Protein AF-A0A221HKJ0-F1 (afdb_monomer)

Mean predicted aligned error: 5.04 Å

Radius of gyration: 17.31 Å; Cα contacts (8 Å, |Δi|>4): 87; chains: 1; bounding box: 42×43×38 Å

Organism: NCBI:txid462676

Sequence (90 aa):
WSEERFNEIVKEVSNFIKKVGYNPKTVPFVPISGFNGDNMIDVSPNCPWYKGWEKETKTKTTGKTLLEAIDGIDPPSRPTDKPLRLPLQD

Foldseek 3Di:
DDPVVQVVCLVVVCVVVVVVPDHSQQDWRADADPVVGDQAPDHDPVCPVDPFTWHDDVDIDTDHHPVSRVVPDDDDDDVPVPDDDDDDDD

Structure (mmCIF, N/CA/C/O backbone):
data_AF-A0A221HKJ0-F1
#
_entry.id   AF-A0A221HKJ0-F1
#
loop_
_atom_site.group_PDB
_atom_site.id
_atom_site.type_symbol
_atom_site.label_atom_id
_atom_site.label_alt_id
_atom_site.label_comp_id
_atom_site.label_asym_id
_atom_site.label_entity_id
_atom_site.label_seq_id
_atom_site.pdbx_PDB_ins_code
_atom_site.Cartn_x
_atom_site.Cartn_y
_atom_site.Cartn_z
_atom_site.occupancy
_atom_site.B_iso_or_equiv
_atom_site.auth_seq_id
_atom_site.auth_comp_id
_atom_site.auth_asym_id
_atom_site.auth_atom_id
_atom_site.pdbx_PDB_model_num
ATOM 1 N N . TRP A 1 1 ? 9.861 4.264 -15.527 1.00 86.56 1 TRP A N 1
ATOM 2 C CA . TRP A 1 1 ? 9.231 4.404 -14.202 1.00 86.56 1 TRP A CA 1
ATOM 3 C C . TRP A 1 1 ? 9.023 5.874 -13.882 1.00 86.56 1 TRP A C 1
ATOM 5 O O . TRP A 1 1 ? 9.912 6.492 -13.313 1.00 86.56 1 TRP A O 1
ATOM 15 N N . SER A 1 2 ? 7.903 6.457 -14.318 1.00 95.12 2 SER A N 1
ATOM 16 C CA . SER A 1 2 ? 7.605 7.881 -14.090 1.00 95.12 2 SER A CA 1
ATOM 17 C C . SER A 1 2 ? 7.002 8.089 -12.698 1.00 95.12 2 SER A C 1
ATOM 19 O O . SER A 1 2 ? 5.970 7.492 -12.390 1.00 95.12 2 SER A O 1
ATOM 21 N N . GLU A 1 3 ? 7.641 8.932 -11.883 1.00 94.94 3 GLU A N 1
ATOM 22 C CA . GLU A 1 3 ? 7.136 9.346 -10.565 1.00 94.94 3 GLU A CA 1
ATOM 23 C C . GLU A 1 3 ? 5.834 10.145 -10.689 1.00 94.94 3 GLU A C 1
ATOM 25 O O . GLU A 1 3 ? 4.885 9.917 -9.945 1.00 94.94 3 GLU A O 1
ATOM 30 N N . GLU A 1 4 ? 5.755 11.039 -11.677 1.00 97.00 4 GLU A N 1
ATOM 31 C CA . GLU A 1 4 ? 4.576 11.869 -11.925 1.00 97.00 4 GLU A CA 1
ATOM 32 C C . GLU A 1 4 ? 3.340 11.010 -12.205 1.00 97.00 4 GLU A C 1
ATOM 34 O O . GLU A 1 4 ? 2.305 11.175 -11.557 1.00 97.00 4 GLU A O 1
ATOM 39 N N . ARG A 1 5 ? 3.477 10.019 -13.099 1.00 96.88 5 ARG A N 1
ATOM 40 C CA . ARG A 1 5 ? 2.375 9.111 -13.432 1.00 96.88 5 ARG A CA 1
ATOM 41 C C . ARG A 1 5 ? 1.957 8.261 -12.235 1.00 96.88 5 ARG A C 1
ATOM 43 O O . ARG A 1 5 ? 0.771 8.003 -12.052 1.00 96.88 5 ARG A O 1
ATOM 50 N N . PHE A 1 6 ? 2.914 7.818 -11.419 1.00 96.88 6 PHE A N 1
ATOM 51 C CA . PHE A 1 6 ? 2.605 7.092 -10.190 1.00 96.88 6 PHE A CA 1
ATOM 52 C C . PHE A 1 6 ? 1.811 7.967 -9.211 1.00 96.88 6 PHE A C 1
ATOM 54 O O . PHE A 1 6 ? 0.758 7.546 -8.740 1.00 96.88 6 PHE A O 1
ATOM 61 N N . ASN A 1 7 ? 2.259 9.199 -8.960 1.00 96.31 7 ASN A N 1
ATOM 62 C CA . ASN A 1 7 ? 1.597 10.125 -8.039 1.00 96.31 7 ASN A CA 1
ATOM 63 C C . ASN A 1 7 ? 0.181 10.510 -8.503 1.00 96.31 7 ASN A C 1
ATOM 65 O O . ASN A 1 7 ? -0.728 10.637 -7.679 1.00 96.31 7 ASN A O 1
ATOM 69 N N . GLU A 1 8 ? -0.030 10.648 -9.813 1.00 97.69 8 GLU A N 1
ATOM 70 C CA . GLU A 1 8 ? -1.355 10.837 -10.409 1.00 97.69 8 GLU A CA 1
ATOM 71 C C . GLU A 1 8 ? -2.284 9.651 -10.097 1.00 97.69 8 GLU A C 1
ATOM 73 O O . GLU A 1 8 ? -3.368 9.843 -9.541 1.00 97.69 8 GLU A O 1
ATOM 78 N N . ILE A 1 9 ? -1.828 8.419 -10.359 1.00 97.00 9 ILE A N 1
ATOM 79 C CA . ILE A 1 9 ? -2.588 7.191 -10.075 1.00 97.00 9 ILE A CA 1
ATOM 80 C C . ILE A 1 9 ? -2.906 7.082 -8.580 1.00 97.00 9 ILE A C 1
ATOM 82 O O . ILE A 1 9 ? -4.050 6.813 -8.214 1.00 97.00 9 ILE A O 1
ATOM 86 N N . VAL A 1 1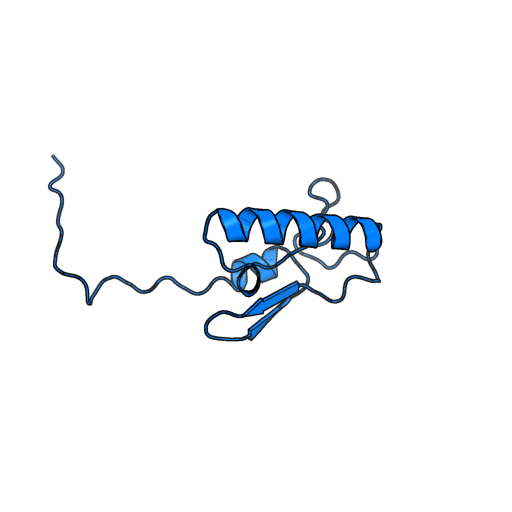0 ? -1.928 7.327 -7.702 1.00 95.88 10 VAL A N 1
ATOM 87 C CA . VAL A 1 10 ? -2.131 7.293 -6.244 1.00 95.88 10 VAL A CA 1
ATOM 88 C C . VAL A 1 10 ? -3.236 8.261 -5.833 1.00 95.88 10 VAL A C 1
ATOM 90 O O . VAL A 1 10 ? -4.102 7.898 -5.036 1.00 95.88 10 VAL A O 1
ATOM 93 N N . LYS A 1 11 ? -3.258 9.474 -6.394 1.00 96.69 11 LYS A N 1
ATOM 94 C CA . LYS A 1 11 ? -4.282 10.481 -6.097 1.00 96.69 11 LYS A CA 1
ATOM 95 C C . LYS A 1 11 ? -5.673 10.042 -6.558 1.00 96.69 11 LYS A C 1
ATOM 97 O O . LYS A 1 11 ? -6.630 10.146 -5.787 1.00 96.69 11 LYS A O 1
ATOM 102 N N . GLU A 1 12 ? -5.805 9.554 -7.788 1.00 96.94 12 GLU A N 1
ATOM 103 C CA . GLU A 1 12 ? -7.090 9.100 -8.333 1.00 96.94 12 GLU A CA 1
ATOM 104 C C . GLU A 1 12 ? -7.641 7.890 -7.578 1.00 96.94 12 GLU A C 1
ATOM 106 O O . GLU A 1 12 ? -8.795 7.900 -7.138 1.00 96.94 12 GLU A O 1
ATOM 111 N N . VAL A 1 13 ? -6.798 6.882 -7.346 1.00 96.81 13 VAL A N 1
ATOM 112 C CA . VAL A 1 13 ? -7.177 5.664 -6.623 1.00 96.81 13 VAL A CA 1
ATOM 113 C C . VAL A 1 13 ? -7.510 5.985 -5.168 1.00 96.81 13 VAL A C 1
ATOM 115 O O . VAL A 1 13 ? -8.523 5.503 -4.667 1.00 96.81 13 VAL A O 1
ATOM 118 N N . SER A 1 14 ? -6.746 6.860 -4.505 1.00 95.75 14 SER A N 1
ATOM 119 C CA . SER A 1 14 ? -7.057 7.318 -3.142 1.00 95.75 14 SER A CA 1
ATOM 120 C C . SER A 1 14 ? -8.444 7.955 -3.052 1.00 95.75 14 SER A C 1
ATOM 122 O O . SER A 1 14 ? -9.199 7.685 -2.118 1.00 95.75 14 SER A O 1
ATOM 124 N N . ASN A 1 15 ? 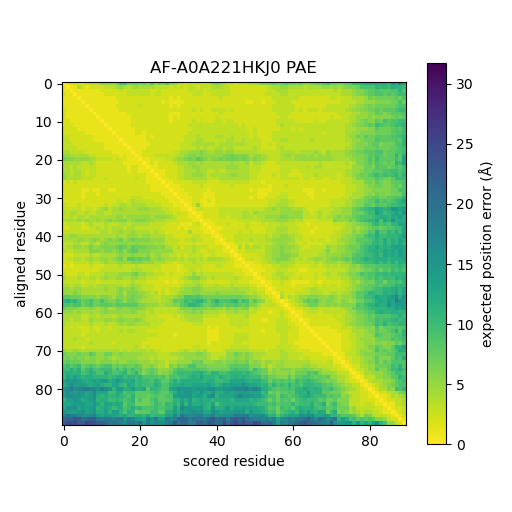-8.821 8.772 -4.039 1.00 96.38 15 ASN A N 1
ATOM 125 C CA . ASN A 1 15 ? -10.155 9.365 -4.092 1.00 96.38 15 ASN A CA 1
ATOM 126 C C . ASN A 1 15 ? -11.244 8.314 -4.341 1.00 96.38 15 ASN A C 1
ATOM 128 O O . ASN A 1 15 ? -12.326 8.405 -3.759 1.00 96.38 15 ASN A O 1
ATOM 132 N N . PHE A 1 16 ? -10.968 7.322 -5.186 1.00 96.56 16 PHE A N 1
ATOM 133 C CA . PHE A 1 16 ? -11.898 6.238 -5.484 1.00 96.56 16 PHE A CA 1
ATOM 134 C C . PHE A 1 16 ? -12.166 5.360 -4.255 1.00 96.56 16 PHE A C 1
ATOM 136 O O . PHE A 1 16 ? -13.314 5.235 -3.830 1.00 96.56 16 PHE A O 1
ATOM 143 N N . ILE A 1 17 ? -11.123 4.822 -3.617 1.00 94.81 17 ILE A N 1
ATOM 144 C CA . ILE A 1 17 ? -11.272 3.930 -2.455 1.00 94.81 17 ILE A CA 1
ATOM 145 C C . ILE A 1 17 ? -11.895 4.651 -1.254 1.00 94.81 17 ILE A C 1
ATOM 147 O O . ILE A 1 17 ? -12.657 4.045 -0.500 1.00 94.81 17 ILE A O 1
ATOM 151 N N . LYS A 1 18 ? -11.660 5.965 -1.120 1.00 95.44 18 LYS A N 1
ATOM 152 C CA . LYS A 1 18 ? -12.318 6.798 -0.107 1.00 95.44 18 LYS A CA 1
ATOM 153 C C . LYS A 1 18 ? -13.833 6.856 -0.298 1.00 95.44 18 LYS A C 1
ATOM 155 O O . LYS A 1 18 ? -14.561 6.816 0.687 1.00 95.44 18 LYS A O 1
ATOM 160 N N . LYS A 1 19 ? -14.318 6.919 -1.544 1.00 94.62 19 LYS A N 1
ATOM 161 C CA . LYS A 1 19 ? -15.762 6.871 -1.849 1.00 94.62 19 LYS A CA 1
ATOM 162 C C . LYS A 1 19 ? -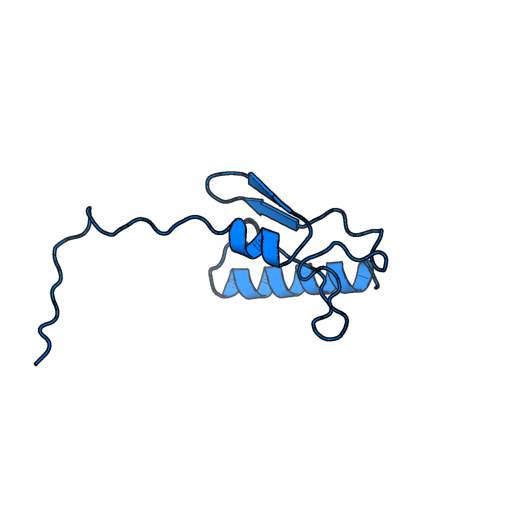16.371 5.501 -1.557 1.00 94.62 19 LYS A C 1
ATOM 164 O O . LYS A 1 19 ? -17.526 5.436 -1.158 1.00 94.62 19 LYS A O 1
ATOM 169 N N . VAL A 1 20 ? -15.599 4.430 -1.740 1.00 95.56 20 VAL A N 1
ATOM 170 C CA . VAL A 1 20 ? -16.017 3.056 -1.411 1.00 95.56 20 VAL A CA 1
ATOM 171 C C . VAL A 1 20 ? -16.104 2.839 0.109 1.00 95.56 20 VAL A C 1
ATOM 173 O O . VAL A 1 20 ? -16.863 1.988 0.561 1.00 95.56 20 VAL A O 1
ATOM 176 N N . GLY A 1 21 ? -15.377 3.634 0.902 1.00 93.62 21 GLY A N 1
ATOM 177 C CA . GLY A 1 21 ? -15.404 3.595 2.368 1.00 93.62 21 GLY A CA 1
ATOM 178 C C . GLY A 1 21 ? -14.083 3.175 3.019 1.00 93.62 21 GLY A C 1
ATOM 179 O O . GLY A 1 21 ? -14.019 3.050 4.240 1.00 93.62 21 GLY A O 1
ATOM 180 N N . TYR A 1 22 ? -13.018 2.980 2.238 1.00 94.56 22 TYR A N 1
ATOM 181 C CA . TYR A 1 22 ? -11.679 2.722 2.769 1.00 94.56 22 TYR A CA 1
ATOM 182 C C . TYR A 1 22 ? -11.000 4.020 3.215 1.00 94.56 22 TYR A C 1
ATOM 184 O O . TYR A 1 22 ? -11.228 5.087 2.647 1.00 94.56 22 TYR A O 1
ATOM 192 N N . ASN A 1 23 ? -10.102 3.928 4.198 1.00 92.81 23 ASN A N 1
ATOM 193 C CA . ASN A 1 23 ? -9.205 5.025 4.546 1.00 92.81 23 ASN A CA 1
ATOM 194 C C . ASN A 1 23 ? -7.934 4.944 3.676 1.00 92.81 23 ASN A C 1
ATOM 196 O O . ASN A 1 23 ? -7.156 4.013 3.858 1.00 92.81 23 ASN A O 1
ATOM 200 N N . PRO A 1 24 ? -7.654 5.899 2.770 1.00 93.44 24 PRO A N 1
ATOM 201 C CA . PRO A 1 24 ? -6.467 5.822 1.915 1.00 93.44 24 PRO A CA 1
ATOM 202 C C . PRO A 1 24 ? -5.143 5.769 2.685 1.00 93.44 24 PRO A C 1
ATOM 204 O O . PRO A 1 24 ? -4.180 5.195 2.197 1.00 93.44 24 PRO A O 1
ATOM 207 N N . LYS A 1 25 ? -5.098 6.314 3.908 1.00 92.12 25 LYS A N 1
ATOM 208 C CA . LYS A 1 25 ? -3.902 6.281 4.762 1.00 92.12 25 LYS A CA 1
ATOM 209 C C . LYS A 1 25 ? -3.548 4.882 5.262 1.00 92.12 25 LYS A C 1
ATOM 211 O O . LYS A 1 25 ? -2.401 4.637 5.610 1.00 92.12 25 LYS A O 1
ATOM 216 N N . THR A 1 26 ? -4.514 3.964 5.311 1.00 92.25 26 THR A N 1
ATOM 217 C CA . THR A 1 26 ? -4.274 2.578 5.738 1.00 92.25 26 THR A CA 1
ATOM 218 C C . THR A 1 26 ? -3.827 1.690 4.575 1.00 92.25 26 THR A C 1
ATOM 220 O O . THR A 1 26 ? -3.606 0.498 4.779 1.00 92.25 26 THR A O 1
ATOM 223 N N . VAL A 1 27 ? -3.752 2.227 3.351 1.00 93.81 27 VAL A N 1
ATOM 224 C CA . VAL A 1 27 ? -3.502 1.458 2.129 1.00 93.81 27 VAL A CA 1
ATOM 225 C C . VAL A 1 27 ? -2.103 1.773 1.593 1.00 93.81 27 VAL A C 1
ATOM 227 O O . VAL A 1 27 ? -1.844 2.916 1.220 1.00 93.81 27 VAL A O 1
ATOM 230 N N . PRO A 1 28 ? -1.198 0.782 1.526 1.00 95.19 28 PRO A N 1
ATOM 231 C CA . PRO A 1 28 ? 0.112 0.971 0.921 1.00 95.19 28 PRO A CA 1
ATOM 232 C C . PRO A 1 28 ? 0.006 1.051 -0.609 1.00 95.19 28 PRO A C 1
ATOM 234 O O . PRO A 1 28 ? -0.687 0.251 -1.238 1.00 95.19 28 PRO A O 1
ATOM 237 N N . PHE A 1 29 ? 0.737 1.988 -1.216 1.00 96.19 29 PHE A N 1
ATOM 238 C CA . PHE A 1 29 ? 0.861 2.118 -2.670 1.00 96.19 29 PHE A CA 1
ATOM 239 C C . PHE A 1 29 ? 2.269 1.720 -3.118 1.00 96.19 29 PHE A C 1
ATOM 241 O O . PHE A 1 29 ? 3.250 2.382 -2.772 1.00 96.19 29 PHE A O 1
ATOM 248 N N . VAL A 1 30 ? 2.368 0.646 -3.903 1.00 96.25 30 VAL A N 1
ATOM 249 C CA . VAL A 1 30 ? 3.648 0.069 -4.343 1.00 96.25 30 VAL A CA 1
ATOM 250 C C . VAL A 1 30 ? 3.724 0.092 -5.875 1.00 96.25 30 VAL A C 1
ATOM 252 O O . VAL A 1 30 ? 2.876 -0.527 -6.522 1.00 96.25 30 VAL A O 1
ATOM 255 N N . PRO A 1 31 ? 4.691 0.798 -6.492 1.00 96.06 31 PRO A N 1
ATOM 256 C CA . PRO A 1 31 ? 4.910 0.734 -7.931 1.00 96.06 31 PRO A CA 1
ATOM 257 C C . PRO A 1 31 ? 5.600 -0.589 -8.270 1.00 96.06 31 PRO A C 1
ATOM 259 O O . PRO A 1 31 ? 6.766 -0.770 -7.937 1.00 96.06 31 PRO A O 1
ATOM 262 N N . ILE A 1 32 ? 4.899 -1.504 -8.939 1.00 95.75 32 ILE A N 1
ATOM 263 C CA . ILE A 1 32 ? 5.409 -2.849 -9.252 1.00 95.75 32 ILE A CA 1
ATOM 264 C C . ILE A 1 32 ? 5.439 -3.134 -10.754 1.00 95.75 32 ILE A C 1
ATOM 266 O O . ILE A 1 32 ? 4.699 -2.531 -11.533 1.00 95.75 32 ILE A O 1
ATOM 270 N N . SER A 1 33 ? 6.257 -4.111 -11.149 1.00 94.44 33 SER A N 1
ATOM 271 C CA . SER A 1 33 ? 6.152 -4.789 -12.445 1.00 94.44 33 SER A CA 1
ATOM 272 C C . SER A 1 33 ? 6.027 -6.281 -12.191 1.00 94.44 33 SER A C 1
ATOM 274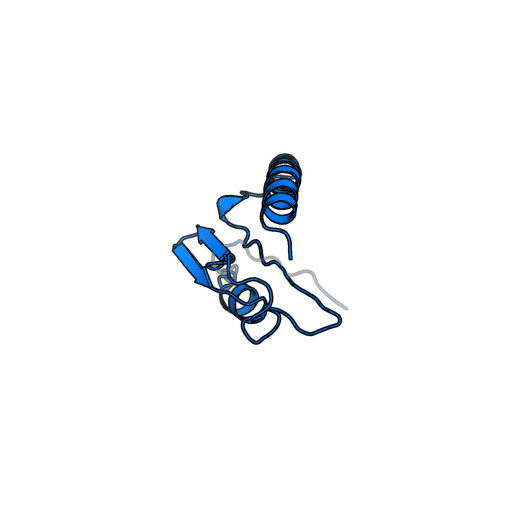 O O . SER A 1 33 ? 7.008 -6.945 -11.869 1.00 94.44 33 SER A O 1
ATOM 276 N N . GLY A 1 34 ? 4.821 -6.824 -12.358 1.00 92.69 34 GLY A N 1
ATOM 277 C CA . GLY A 1 34 ? 4.591 -8.260 -12.177 1.00 92.69 34 GLY A CA 1
ATOM 278 C C . GLY A 1 34 ? 5.332 -9.129 -13.199 1.00 92.69 34 GLY A C 1
ATOM 279 O O . GLY A 1 34 ? 5.641 -10.275 -12.906 1.00 92.69 34 GLY A O 1
ATOM 280 N N . PHE A 1 35 ? 5.650 -8.583 -14.378 1.00 92.06 35 PHE A N 1
ATOM 281 C CA . PHE A 1 35 ? 6.364 -9.312 -15.430 1.00 92.06 35 PHE A CA 1
ATOM 282 C C . PHE A 1 35 ? 7.876 -9.384 -15.171 1.00 92.06 35 PHE A C 1
ATOM 284 O O . PHE A 1 35 ? 8.477 -10.437 -15.341 1.00 92.06 35 PHE A O 1
ATOM 291 N N . ASN A 1 36 ? 8.481 -8.275 -14.731 1.00 92.06 36 ASN A N 1
ATOM 292 C CA . ASN A 1 36 ? 9.931 -8.186 -14.502 1.00 92.06 36 ASN A CA 1
ATOM 293 C C . ASN A 1 36 ? 10.342 -8.442 -13.042 1.00 92.06 36 ASN A C 1
ATOM 295 O O . ASN A 1 36 ? 11.530 -8.541 -12.755 1.00 92.06 36 ASN A O 1
ATOM 299 N N . GLY A 1 37 ? 9.386 -8.499 -12.111 1.00 91.62 37 GLY A N 1
ATOM 300 C CA . GLY A 1 37 ? 9.645 -8.691 -10.682 1.00 91.62 37 GLY A CA 1
ATOM 301 C C . GLY A 1 37 ? 9.984 -7.414 -9.902 1.00 91.62 37 GLY A C 1
ATOM 302 O O . GLY A 1 37 ? 10.279 -7.496 -8.711 1.00 91.62 37 GLY A O 1
ATOM 303 N N . ASP A 1 38 ? 9.927 -6.233 -10.525 1.00 93.19 38 ASP A N 1
ATOM 304 C CA . ASP A 1 38 ? 10.275 -4.964 -9.874 1.00 93.19 38 ASP A CA 1
ATOM 305 C C . ASP A 1 38 ? 9.388 -4.687 -8.644 1.00 93.19 38 ASP A C 1
ATOM 307 O O . ASP A 1 38 ? 8.160 -4.658 -8.764 1.00 93.19 38 ASP A O 1
ATOM 311 N N . ASN A 1 39 ? 10.016 -4.449 -7.482 1.00 91.81 39 ASN A N 1
ATOM 312 C CA . ASN A 1 39 ? 9.371 -4.191 -6.183 1.00 91.81 39 ASN A CA 1
ATOM 313 C C . ASN A 1 39 ? 8.401 -5.293 -5.717 1.00 91.81 39 ASN A C 1
ATOM 315 O O . ASN A 1 39 ? 7.560 -5.047 -4.853 1.00 91.81 39 ASN A O 1
ATOM 319 N N . MET A 1 40 ? 8.507 -6.511 -6.258 1.00 92.38 40 MET A N 1
ATOM 320 C CA . MET A 1 40 ? 7.693 -7.650 -5.820 1.00 92.38 40 MET A CA 1
ATOM 321 C C . MET A 1 40 ? 8.238 -8.241 -4.514 1.00 92.38 40 MET A C 1
ATOM 323 O O . MET A 1 40 ? 7.550 -8.227 -3.495 1.00 92.38 40 MET A O 1
ATOM 327 N N . ILE A 1 41 ? 9.485 -8.716 -4.550 1.00 91.44 41 ILE A N 1
ATOM 328 C CA . ILE A 1 41 ? 10.210 -9.296 -3.404 1.00 91.44 41 ILE A CA 1
ATOM 329 C C . ILE A 1 41 ? 11.417 -8.423 -3.066 1.00 91.44 41 ILE A C 1
ATOM 331 O O . ILE A 1 41 ? 11.600 -8.065 -1.906 1.00 91.44 41 ILE A O 1
ATOM 335 N N . ASP A 1 42 ? 12.173 -8.025 -4.093 1.00 90.56 42 ASP A N 1
ATOM 336 C CA . ASP A 1 42 ? 13.352 -7.169 -3.989 1.00 90.56 42 ASP A CA 1
ATOM 337 C C . ASP A 1 42 ? 13.076 -5.755 -4.514 1.00 90.56 42 ASP A C 1
ATOM 339 O O . ASP A 1 42 ? 12.207 -5.529 -5.365 1.00 90.56 42 ASP A O 1
ATOM 343 N N . VAL A 1 43 ? 13.844 -4.786 -4.014 1.00 91.25 43 VAL A N 1
ATOM 344 C CA . VAL A 1 43 ? 13.742 -3.385 -4.439 1.00 91.25 43 VAL A CA 1
ATOM 345 C C . VAL A 1 43 ? 14.271 -3.231 -5.862 1.00 91.25 43 VAL A C 1
ATOM 347 O O . VAL A 1 43 ? 15.392 -3.630 -6.177 1.00 91.25 43 VAL A O 1
ATOM 350 N N . SER A 1 44 ? 13.476 -2.597 -6.718 1.00 91.12 44 SER A N 1
ATOM 351 C CA . SER A 1 44 ? 13.847 -2.343 -8.103 1.00 91.12 44 SER A CA 1
ATOM 352 C C . SER A 1 44 ? 14.863 -1.199 -8.228 1.00 91.12 44 SER A C 1
ATOM 354 O O . SER A 1 44 ? 14.634 -0.111 -7.690 1.00 91.12 44 SER A O 1
ATOM 356 N N . PRO A 1 45 ? 15.936 -1.364 -9.025 1.00 91.06 45 PRO A N 1
ATOM 357 C CA . PRO A 1 45 ? 16.831 -0.263 -9.377 1.00 91.06 45 PRO A CA 1
ATOM 358 C C . PRO A 1 45 ? 16.188 0.725 -10.365 1.00 91.06 45 PRO A C 1
ATOM 360 O O . PRO A 1 45 ? 16.692 1.830 -10.556 1.00 91.06 45 PRO A O 1
ATOM 363 N N . ASN A 1 46 ? 15.076 0.349 -11.005 1.00 91.44 46 ASN A N 1
ATOM 364 C CA . ASN A 1 46 ? 14.472 1.124 -12.081 1.00 91.44 46 ASN A CA 1
ATOM 365 C C . ASN A 1 46 ? 13.609 2.299 -11.584 1.00 91.44 46 ASN A C 1
ATOM 367 O O . ASN A 1 46 ? 13.223 3.159 -12.379 1.00 91.44 46 ASN A O 1
ATOM 371 N N . CYS A 1 47 ? 13.304 2.354 -10.285 1.00 90.38 47 CYS A N 1
ATOM 372 C CA . CYS A 1 47 ? 12.537 3.428 -9.646 1.00 90.38 47 CYS A CA 1
ATOM 373 C C . CYS A 1 47 ? 13.297 4.032 -8.446 1.00 90.38 47 CYS A C 1
ATOM 375 O O . CYS A 1 47 ? 12.842 3.934 -7.309 1.00 90.38 47 CYS A O 1
ATOM 377 N N . PRO A 1 48 ? 14.433 4.722 -8.680 1.00 91.12 48 PRO A N 1
ATOM 378 C CA . PRO A 1 48 ? 15.260 5.295 -7.608 1.00 91.12 48 PRO A CA 1
ATOM 379 C C . PRO A 1 48 ? 14.565 6.424 -6.830 1.00 91.12 48 PRO A C 1
ATOM 381 O O . PRO A 1 48 ? 14.959 6.743 -5.711 1.00 91.12 48 PRO A O 1
ATOM 384 N N . TRP A 1 49 ? 13.530 7.035 -7.412 1.00 93.75 49 TRP A N 1
ATOM 385 C CA . TRP A 1 49 ? 12.698 8.048 -6.762 1.00 93.75 49 TRP A CA 1
ATOM 386 C C . TRP A 1 49 ? 11.765 7.457 -5.695 1.00 93.75 49 TRP A C 1
ATOM 388 O O . TRP A 1 49 ? 11.337 8.166 -4.785 1.00 93.75 49 TRP A O 1
ATOM 398 N N . TYR A 1 50 ? 11.453 6.161 -5.776 1.00 94.75 50 TYR A N 1
ATOM 399 C CA . TYR A 1 50 ? 10.526 5.522 -4.858 1.00 94.75 50 TYR A CA 1
ATOM 400 C C . TYR A 1 50 ? 11.205 5.235 -3.516 1.00 94.75 50 TYR A C 1
ATOM 402 O O . TYR A 1 50 ? 12.094 4.392 -3.399 1.00 94.75 50 TYR A O 1
ATOM 410 N N . LYS A 1 51 ? 10.772 5.951 -2.475 1.00 93.38 51 LYS A N 1
ATOM 411 C CA . LYS A 1 51 ? 11.342 5.836 -1.122 1.00 93.38 51 LYS A CA 1
ATOM 412 C C . LYS A 1 51 ? 10.689 4.745 -0.273 1.00 93.38 51 LYS A C 1
ATOM 414 O O . LYS A 1 51 ? 11.224 4.415 0.783 1.00 93.38 51 LYS A O 1
ATOM 419 N N . GLY A 1 52 ? 9.580 4.184 -0.745 1.00 93.00 52 GLY A N 1
ATOM 420 C CA . GLY A 1 52 ? 8.773 3.215 -0.022 1.00 93.00 52 GLY A CA 1
ATOM 421 C C . GLY A 1 52 ? 7.319 3.650 0.118 1.00 93.00 52 GLY A C 1
ATOM 422 O O . GLY A 1 52 ? 6.961 4.803 -0.131 1.00 93.00 52 GLY A O 1
ATOM 423 N N . TRP A 1 53 ? 6.481 2.699 0.503 1.00 94.62 53 TRP A N 1
ATOM 424 C CA . TRP A 1 53 ? 5.106 2.916 0.902 1.00 94.62 53 TRP A CA 1
ATOM 425 C C . TRP A 1 53 ? 5.039 3.156 2.408 1.00 94.62 53 TRP A C 1
ATOM 427 O O . TRP A 1 53 ? 5.897 2.729 3.183 1.00 94.62 53 TRP A O 1
ATOM 437 N N . GLU A 1 54 ? 3.970 3.819 2.820 1.00 93.75 54 GLU A N 1
ATOM 438 C CA . GLU A 1 54 ? 3.626 4.034 4.214 1.00 93.75 54 GLU A CA 1
ATOM 439 C C . GLU A 1 54 ? 2.163 3.655 4.412 1.00 93.75 54 GLU A C 1
ATOM 441 O O . GLU A 1 54 ? 1.329 3.906 3.539 1.00 93.75 54 GLU A O 1
ATOM 446 N N . LYS A 1 55 ? 1.853 3.053 5.559 1.00 91.81 55 LYS A N 1
ATOM 447 C CA . LYS A 1 55 ? 0.479 2.869 6.008 1.00 91.81 55 LYS A CA 1
ATOM 448 C C . LYS A 1 55 ? 0.335 3.236 7.478 1.00 91.81 55 LYS A C 1
ATOM 450 O O . LYS A 1 55 ? 1.180 2.900 8.307 1.00 91.81 55 LYS A O 1
ATOM 455 N N . GLU A 1 56 ? -0.767 3.899 7.793 1.00 90.56 56 GLU A N 1
ATOM 456 C CA . GLU A 1 56 ? -1.160 4.289 9.143 1.00 90.56 56 GLU A CA 1
ATOM 457 C C . GLU A 1 56 ? -2.368 3.449 9.565 1.00 90.56 56 GLU A C 1
ATOM 459 O O . GLU A 1 56 ? -3.491 3.727 9.145 1.00 90.56 56 GLU A O 1
ATOM 464 N N . THR A 1 57 ? -2.152 2.416 10.382 1.00 86.06 57 THR A N 1
ATOM 465 C CA . THR A 1 57 ? -3.238 1.683 11.052 1.00 86.06 57 THR A CA 1
ATOM 466 C C . THR A 1 57 ? -3.243 2.030 12.545 1.00 86.06 57 THR A C 1
ATOM 468 O O . THR A 1 57 ? -3.295 3.205 12.903 1.00 86.06 57 THR A O 1
ATOM 471 N N . LYS A 1 58 ? -3.168 1.037 13.440 1.00 82.56 58 LYS A N 1
ATOM 472 C CA . LYS A 1 58 ? -2.856 1.262 14.862 1.00 82.56 58 LYS A CA 1
ATOM 473 C C . LYS A 1 58 ? -1.390 1.651 15.056 1.00 82.56 58 LYS A C 1
ATOM 475 O O . LYS A 1 58 ? -1.046 2.305 16.036 1.00 82.56 58 LYS A O 1
ATOM 480 N N . THR A 1 59 ? -0.534 1.244 14.125 1.00 84.00 59 THR A N 1
ATOM 481 C CA . THR A 1 59 ? 0.893 1.552 14.105 1.00 84.00 59 THR A CA 1
ATOM 482 C C . THR A 1 59 ? 1.259 2.014 12.700 1.00 84.00 59 THR A C 1
ATOM 484 O O . THR A 1 59 ? 0.658 1.587 11.714 1.00 84.00 59 THR A O 1
ATOM 487 N N . LYS A 1 60 ? 2.206 2.946 12.607 1.00 88.69 60 LYS A N 1
ATOM 488 C CA . LYS A 1 60 ? 2.740 3.400 11.326 1.00 88.69 60 LYS A CA 1
ATOM 489 C C . LYS A 1 60 ? 3.780 2.390 10.848 1.00 88.69 60 LYS A C 1
ATOM 491 O O . LYS A 1 60 ? 4.764 2.155 11.547 1.00 88.69 60 LYS A O 1
ATOM 496 N N . THR A 1 61 ? 3.561 1.813 9.672 1.00 91.44 61 THR A N 1
ATOM 497 C CA . THR A 1 61 ? 4.457 0.825 9.058 1.0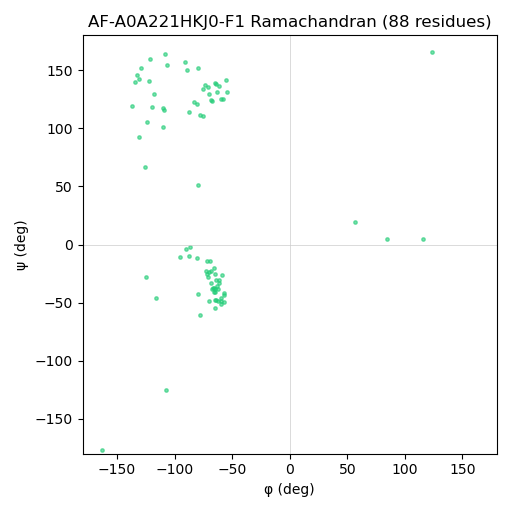0 91.44 61 THR A CA 1
ATOM 498 C C . THR A 1 61 ? 4.899 1.327 7.693 1.00 91.44 61 THR A C 1
ATOM 500 O O . THR A 1 61 ? 4.106 1.904 6.948 1.00 91.44 61 THR A O 1
ATOM 503 N N . THR A 1 62 ? 6.163 1.096 7.358 1.00 93.81 62 THR A N 1
ATOM 504 C CA . THR A 1 62 ? 6.752 1.461 6.068 1.00 93.81 62 THR A CA 1
ATOM 505 C C . THR A 1 62 ? 7.457 0.262 5.457 1.00 93.81 62 THR A C 1
ATOM 507 O O . THR A 1 62 ? 7.987 -0.570 6.190 1.00 93.81 62 THR A O 1
ATOM 510 N N . GLY A 1 63 ? 7.532 0.222 4.134 1.00 93.94 63 GLY A N 1
ATOM 511 C CA . GLY A 1 63 ? 8.274 -0.790 3.386 1.00 93.94 63 GLY A CA 1
ATOM 512 C C . GLY A 1 63 ? 8.498 -0.333 1.952 1.00 93.94 63 GLY A C 1
ATOM 513 O O . GLY A 1 63 ? 8.153 0.789 1.591 1.00 93.94 63 GLY A O 1
ATOM 514 N N . LYS A 1 64 ? 9.101 -1.176 1.125 1.00 94.25 64 LYS A N 1
ATOM 515 C CA . LYS A 1 64 ? 9.430 -0.889 -0.275 1.00 94.25 64 LYS A CA 1
ATOM 516 C C . LYS A 1 64 ? 8.859 -1.924 -1.233 1.00 94.25 64 LYS A C 1
ATOM 518 O O . LYS A 1 64 ? 8.577 -1.583 -2.376 1.00 94.25 64 LYS A O 1
ATOM 523 N N . THR A 1 65 ? 8.668 -3.162 -0.804 1.00 94.94 65 THR A N 1
ATOM 524 C CA . THR A 1 65 ? 8.226 -4.230 -1.705 1.00 94.94 65 THR A CA 1
ATOM 525 C C . THR A 1 65 ? 6.786 -4.638 -1.432 1.00 94.94 65 THR A C 1
ATOM 527 O O . THR A 1 65 ? 6.193 -4.287 -0.404 1.00 94.94 65 THR A O 1
ATOM 530 N N . LEU A 1 66 ? 6.192 -5.346 -2.391 1.00 93.75 66 LEU A N 1
ATOM 531 C CA . LEU A 1 66 ? 4.852 -5.903 -2.253 1.00 93.75 66 LEU A CA 1
ATOM 532 C C . LEU A 1 66 ? 4.816 -6.980 -1.166 1.00 93.75 66 LEU A C 1
ATOM 534 O O . LEU A 1 66 ? 3.850 -7.035 -0.408 1.00 93.75 66 LEU A O 1
ATOM 538 N N . LEU A 1 67 ? 5.870 -7.792 -1.058 1.00 93.56 67 LEU A N 1
ATOM 539 C CA . LEU A 1 67 ? 6.012 -8.770 0.016 1.00 93.56 67 LEU A CA 1
ATOM 540 C C . LEU A 1 67 ? 5.947 -8.095 1.391 1.00 93.56 67 LEU A C 1
ATOM 542 O O . LEU A 1 67 ? 5.120 -8.474 2.214 1.00 93.56 67 LEU A O 1
ATOM 546 N N . GLU A 1 68 ? 6.721 -7.027 1.601 1.00 93.06 68 GLU A N 1
ATOM 547 C CA . GLU A 1 68 ? 6.685 -6.270 2.858 1.00 93.06 68 GLU A CA 1
ATOM 548 C C . GLU A 1 68 ? 5.296 -5.663 3.125 1.00 93.06 68 GLU A C 1
ATOM 550 O O . GLU A 1 68 ? 4.874 -5.537 4.276 1.00 93.06 68 GLU A O 1
ATOM 555 N N . ALA A 1 69 ? 4.561 -5.270 2.077 1.00 93.31 69 ALA A N 1
ATOM 556 C CA . ALA A 1 69 ? 3.206 -4.737 2.225 1.00 93.31 69 ALA A CA 1
ATOM 557 C C . ALA A 1 69 ? 2.216 -5.801 2.726 1.00 93.31 6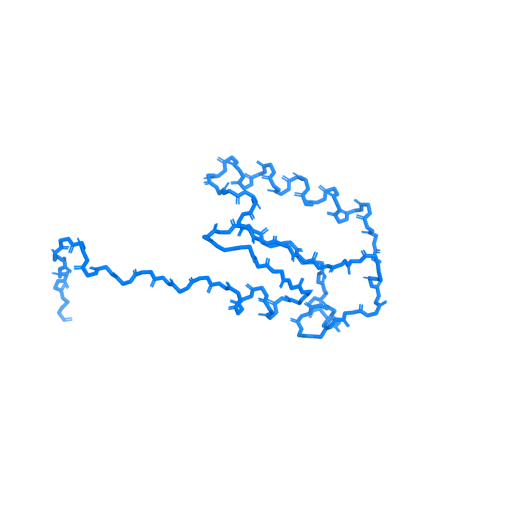9 ALA A C 1
ATOM 559 O O . ALA A 1 69 ? 1.343 -5.480 3.541 1.00 93.31 69 ALA A O 1
ATOM 560 N N . ILE A 1 70 ? 2.370 -7.048 2.261 1.00 92.25 70 ILE A N 1
ATOM 561 C CA . ILE A 1 70 ? 1.588 -8.212 2.698 1.00 92.25 70 ILE A CA 1
ATOM 562 C C . ILE A 1 70 ? 1.971 -8.602 4.128 1.00 92.25 70 ILE A C 1
ATOM 564 O O . ILE A 1 70 ? 1.085 -8.731 4.971 1.00 92.25 70 ILE A O 1
ATOM 568 N N . ASP A 1 71 ? 3.267 -8.711 4.425 1.00 90.62 71 ASP A N 1
ATOM 569 C CA . ASP A 1 71 ? 3.763 -9.036 5.769 1.00 90.62 71 ASP A CA 1
ATOM 570 C C . ASP A 1 71 ? 3.359 -7.982 6.801 1.00 90.62 71 ASP A C 1
ATOM 572 O O . ASP A 1 71 ? 3.116 -8.288 7.967 1.00 90.62 71 ASP A O 1
ATOM 576 N N . GLY A 1 72 ? 3.226 -6.727 6.374 1.00 86.94 72 GLY A N 1
ATOM 577 C CA . GLY A 1 72 ? 2.767 -5.662 7.244 1.00 86.94 72 GLY A CA 1
ATOM 578 C C . GLY A 1 72 ? 1.294 -5.774 7.647 1.00 86.94 72 GLY A C 1
ATOM 579 O O . GLY A 1 72 ? 0.871 -4.985 8.490 1.00 86.94 72 GLY A O 1
ATOM 580 N N . ILE A 1 73 ? 0.459 -6.609 7.007 1.00 87.75 73 ILE A N 1
ATOM 581 C CA . ILE A 1 73 ? -0.990 -6.684 7.287 1.00 87.75 73 ILE A CA 1
ATOM 582 C C . ILE A 1 73 ? -1.227 -7.031 8.761 1.00 87.75 73 ILE A C 1
ATOM 584 O O . ILE A 1 73 ? -0.748 -8.043 9.265 1.00 87.75 73 ILE A O 1
ATOM 588 N N . ASP A 1 74 ? -2.011 -6.192 9.444 1.00 85.31 74 ASP A N 1
ATOM 589 C CA . ASP A 1 74 ? -2.342 -6.424 10.845 1.00 85.31 74 ASP A CA 1
ATOM 590 C C . ASP A 1 74 ? -3.149 -7.724 10.989 1.00 85.31 74 ASP A C 1
ATOM 592 O O . ASP A 1 74 ? -4.143 -7.913 10.273 1.00 85.31 74 ASP A O 1
ATOM 596 N N . PRO A 1 75 ? -2.777 -8.615 11.925 1.00 85.31 75 PRO A N 1
ATOM 597 C CA . PRO A 1 75 ? -3.507 -9.851 12.129 1.00 85.31 75 PRO A CA 1
ATOM 598 C C . PRO A 1 75 ? -4.955 -9.544 12.539 1.00 85.31 75 PRO A C 1
ATOM 600 O O . PRO A 1 75 ? -5.195 -8.673 13.388 1.00 85.31 75 PRO A O 1
ATOM 603 N N . PRO A 1 76 ? -5.947 -10.254 11.974 1.00 85.81 76 PRO A N 1
ATOM 604 C CA . PRO A 1 76 ? -7.338 -10.020 12.318 1.00 85.81 76 PRO A CA 1
ATOM 605 C C . PRO A 1 76 ? -7.587 -10.377 13.786 1.00 85.81 76 PRO A C 1
ATOM 607 O O . PRO A 1 76 ? -7.114 -11.393 14.299 1.00 85.81 76 PRO A O 1
ATOM 610 N N . SER A 1 77 ? -8.380 -9.552 14.466 1.00 83.69 77 SER A N 1
ATOM 611 C CA . SER A 1 77 ? -8.837 -9.862 15.820 1.00 83.69 77 SER A CA 1
ATOM 612 C C . SER A 1 77 ? -9.804 -11.047 15.771 1.00 83.69 77 SER A C 1
ATOM 614 O O . SER A 1 77 ? -10.805 -11.017 15.047 1.00 83.69 77 SER A O 1
ATOM 616 N N . ARG A 1 78 ? -9.498 -12.108 16.529 1.00 84.88 78 ARG A N 1
ATOM 617 C CA . ARG A 1 78 ? -10.405 -13.253 16.667 1.00 84.88 78 ARG A CA 1
ATOM 618 C C . ARG A 1 78 ? -11.690 -12.788 17.362 1.00 84.88 78 ARG A C 1
ATOM 620 O O . ARG A 1 78 ? -11.604 -12.038 18.330 1.00 84.88 78 ARG A O 1
ATOM 627 N N . PRO A 1 79 ? -12.875 -13.233 16.917 1.00 85.06 79 PRO A N 1
ATOM 628 C CA . PRO A 1 79 ? -14.152 -12.747 17.432 1.00 85.06 79 PRO A CA 1
ATOM 629 C C . PRO A 1 79 ? -14.534 -13.408 18.770 1.00 85.06 79 PRO A C 1
ATOM 631 O O . PRO A 1 79 ? -15.638 -13.922 18.906 1.00 85.06 79 PRO A O 1
ATOM 634 N N . THR A 1 80 ? -13.634 -13.412 19.754 1.00 86.94 80 THR A N 1
ATOM 635 C CA . THR A 1 80 ? -13.888 -13.956 21.101 1.00 86.94 80 THR A CA 1
ATOM 636 C C . THR A 1 80 ? -14.856 -13.092 21.903 1.00 86.94 80 THR A C 1
ATOM 638 O O . THR A 1 80 ? -15.594 -13.611 22.730 1.00 86.94 80 THR A O 1
ATOM 641 N N . ASP A 1 81 ? -14.897 -11.791 21.608 1.00 86.69 81 ASP A N 1
ATOM 642 C CA . ASP A 1 81 ? -15.759 -10.822 22.296 1.00 86.69 81 ASP A CA 1
ATOM 643 C C . ASP A 1 81 ? -17.140 -10.678 21.632 1.00 86.69 81 ASP A C 1
ATOM 645 O O . ASP A 1 81 ? -17.996 -9.926 22.099 1.00 86.69 81 ASP A O 1
ATOM 649 N N . LYS A 1 82 ? -17.371 -11.365 20.502 1.00 86.38 82 LYS A N 1
ATOM 650 C CA . LYS A 1 82 ? -18.653 -11.325 19.790 1.00 86.38 82 LYS A CA 1
ATOM 651 C C . LYS A 1 82 ? -19.595 -12.416 20.315 1.00 86.38 82 LYS A C 1
ATOM 653 O O . LYS A 1 82 ? -19.135 -13.488 20.699 1.00 86.38 82 LYS A O 1
ATOM 658 N N . PRO A 1 83 ? -20.922 -12.196 20.274 1.00 88.25 83 PRO A N 1
ATOM 659 C CA . PRO A 1 83 ? -21.894 -13.229 20.617 1.00 88.25 83 PRO A CA 1
ATOM 660 C C . PRO A 1 83 ? -21.700 -14.508 19.792 1.00 88.25 83 PRO A C 1
ATOM 662 O O . PRO A 1 83 ? -21.454 -14.431 18.586 1.00 88.25 83 PRO A O 1
ATOM 665 N N . LEU A 1 84 ? -21.890 -15.673 20.420 1.00 90.25 84 LEU A N 1
ATOM 666 C CA . LEU A 1 84 ? -21.805 -16.973 19.753 1.00 90.25 84 LEU A CA 1
ATOM 667 C C . LEU A 1 84 ? -22.738 -17.024 18.532 1.00 90.25 84 LEU A C 1
ATOM 669 O O . LEU A 1 84 ? -23.923 -16.676 18.603 1.00 90.25 84 LEU A O 1
ATOM 673 N N . ARG A 1 85 ? -22.191 -17.471 17.405 1.00 90.00 85 ARG A N 1
ATOM 674 C CA . ARG A 1 85 ? -22.915 -17.786 16.173 1.00 90.00 85 ARG A CA 1
ATOM 675 C C . ARG A 1 85 ? -22.350 -19.098 15.644 1.00 90.00 85 ARG A C 1
ATOM 677 O O . ARG A 1 85 ? -21.157 -19.167 15.371 1.00 90.00 85 ARG A O 1
ATOM 684 N N . LEU A 1 86 ? -23.194 -20.120 15.537 1.00 88.25 86 LEU A N 1
ATOM 685 C CA . LEU A 1 86 ? -22.816 -21.450 15.062 1.00 88.25 86 LEU A CA 1
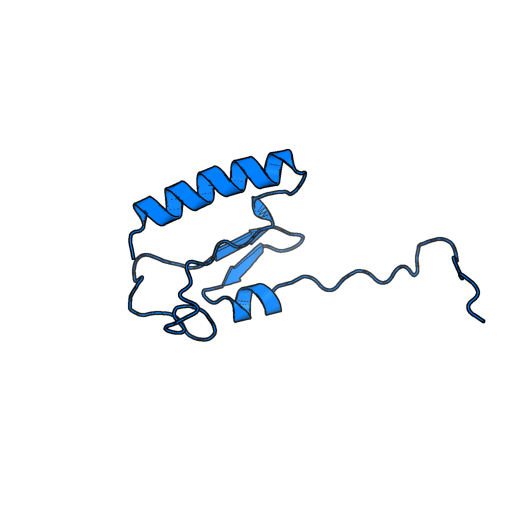ATOM 686 C C . LEU A 1 86 ? -23.829 -21.872 13.987 1.00 88.25 86 LEU A C 1
ATOM 688 O O . LEU A 1 86 ? -24.904 -22.362 14.332 1.00 88.25 86 LEU A O 1
ATOM 692 N N . PRO A 1 87 ? -23.556 -21.600 12.698 1.00 88.94 87 PRO A N 1
ATOM 693 C CA . PRO A 1 87 ? -24.364 -22.144 11.616 1.00 88.94 87 PRO A CA 1
ATOM 694 C C . PRO A 1 87 ? -24.152 -23.661 11.572 1.00 88.94 87 PRO A C 1
ATOM 696 O O . PRO A 1 87 ? -23.015 -24.122 11.498 1.00 88.94 87 PRO A O 1
ATOM 699 N N . LEU A 1 88 ? -25.238 -24.425 11.676 1.00 87.44 88 LEU A N 1
ATOM 700 C CA . LEU A 1 88 ? -25.182 -25.881 11.585 1.00 87.44 88 LEU A CA 1
ATOM 701 C C . LEU A 1 88 ? -24.885 -26.284 10.136 1.00 87.44 88 LEU A C 1
ATOM 703 O O . LEU A 1 88 ? -25.456 -25.714 9.205 1.00 87.44 88 LEU A O 1
ATOM 707 N N . GLN A 1 89 ? -23.979 -27.241 9.971 1.00 85.06 89 GLN A N 1
ATOM 708 C CA . GLN A 1 89 ? -23.644 -27.867 8.696 1.00 85.06 89 GL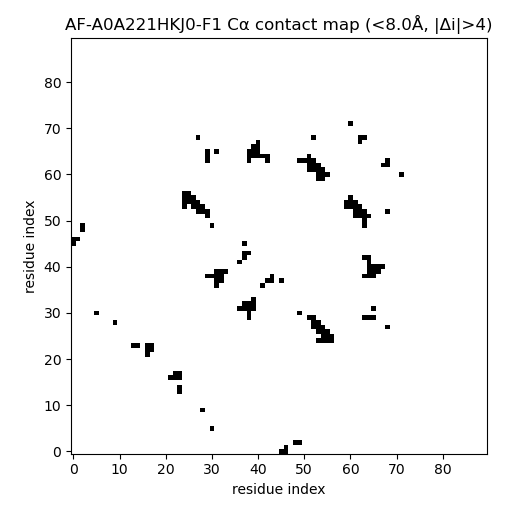N A CA 1
ATOM 709 C C . GLN A 1 89 ? -23.991 -29.355 8.818 1.00 85.06 89 GLN A C 1
ATOM 711 O O . GLN A 1 89 ? -23.608 -29.965 9.819 1.00 85.06 89 GLN A O 1
ATOM 716 N N . ASP A 1 90 ? -24.735 -29.884 7.843 1.00 79.50 90 ASP A N 1
ATOM 717 C CA . ASP A 1 90 ? -24.972 -31.326 7.672 1.00 79.50 90 ASP A CA 1
ATOM 718 C C . ASP A 1 90 ? -23.766 -32.005 7.003 1.00 79.50 90 ASP A C 1
ATOM 720 O O . ASP A 1 90 ? -23.134 -31.360 6.128 1.00 79.50 90 ASP A O 1
#

pLDDT: mean 91.88, std 3.99, range [79.5, 97.69]

InterPro domains:
  IPR027417 P-loop containing nucleoside triphosphate hydrolase [G3DSA:3.40.50.300] (1-75)
  IPR027417 P-loop containing nucleoside triphosphate hydrolase [SSF52540] (1-90)
  IPR050100 Translation factor GTPase superfamily members [PTHR23115] (1-90)

Nearest PDB structures (foldseek):
  2b7c-assembly1_A  TM=9.202E-01  e=2.850E-10  Saccharomyces cerevisiae
  4c0s-assembly1_B  TM=8.955E-01  e=2.488E-09  Oryctolagus cuniculus
  4c0s-assembly1_A  TM=8.848E-01  e=2.326E-09  Oryctolagus cuniculus
  6ra9-assembly1_A  TM=8.916E-01  e=2.663E-09  Oryctolagus cuni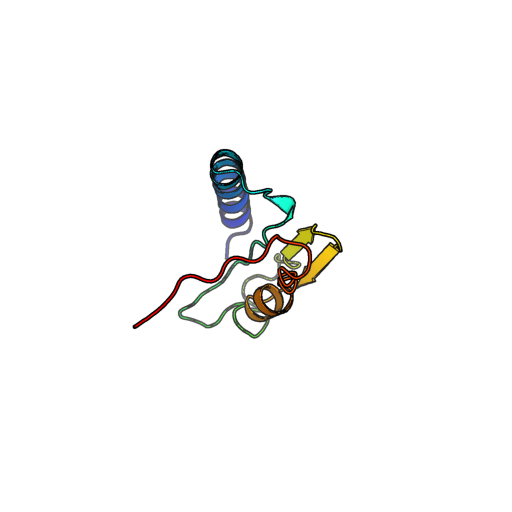culus
  8g5z-assembly1_EF  TM=8.743E-01  e=4.278E-09  Homo sapiens

Secondary structure (DSSP, 8-state):
--HHHHHHHHHHHHHHHHHHT--GGGS-----BTTTTBTTSS--TT-TT---EEEESSSEEEESSHHHHHHTSPPPPPSTTSPP------

Solvent-accessible surface area (backbone atoms only — not comparable to full-atom values): 5694 Å² total; per-residue (Å²): 116,61,66,68,63,49,54,50,49,53,52,54,50,38,56,51,42,41,72,77,68,46,61,53,58,55,47,66,65,72,85,65,35,90,88,81,46,32,15,40,77,50,80,42,83,74,41,79,84,66,88,49,26,54,24,50,69,100,56,80,47,72,40,59,21,49,48,50,56,58,72,63,56,77,79,79,80,75,72,79,91,50,80,92,80,78,86,88,79,134